Protein AF-A0A2E7V0Q0-F1 (afdb_monomer_lite)

Foldseek 3Di:
DKFWDFDPDPCPVVQVVQVVVVVVLVLPQAFFFKKFKKAFPDDDRTRIDMDTHGNDPCSCVDPSDVVQHDLVNRDPVRSVRIDPIFDFDKDWPPPDPWAAAQKKKKKKFAQDPPWDDDDPQWTKIATDDDPCRTGIITMHIDNHDADDDDDDTDRIDMTMIGTPDGMDGRD

Structure (mmCIF, N/CA/C/O backbone):
data_AF-A0A2E7V0Q0-F1
#
_entry.id   AF-A0A2E7V0Q0-F1
#
loop_
_atom_site.group_PDB
_atom_site.id
_atom_site.type_symbol
_atom_site.label_atom_id
_atom_site.label_alt_id
_atom_site.label_comp_id
_atom_site.label_asym_id
_atom_site.label_entity_id
_atom_site.label_seq_id
_atom_site.pdbx_PDB_ins_code
_atom_site.Cartn_x
_atom_site.Cartn_y
_atom_site.Cartn_z
_atom_site.occupancy
_atom_site.B_iso_or_equiv
_atom_site.auth_seq_id
_atom_site.auth_comp_id
_atom_site.auth_asym_id
_atom_site.auth_atom_id
_atom_site.pdbx_PDB_model_num
ATOM 1 N N . MET A 1 1 ? 3.853 -0.325 2.213 1.00 94.38 1 MET A N 1
ATOM 2 C CA . MET A 1 1 ? 2.603 0.281 1.706 1.00 94.38 1 MET A CA 1
ATOM 3 C C . MET A 1 1 ? 2.896 1.691 1.228 1.00 94.38 1 MET A C 1
ATOM 5 O O . MET A 1 1 ? 3.648 2.392 1.895 1.00 94.38 1 MET A O 1
ATOM 9 N N . VAL A 1 2 ? 2.360 2.081 0.075 1.00 96.06 2 VAL A N 1
ATOM 10 C CA . VAL A 1 2 ? 2.557 3.404 -0.532 1.00 96.06 2 VAL A CA 1
ATOM 11 C C . VAL A 1 2 ? 1.194 4.029 -0.760 1.00 96.06 2 VAL A C 1
ATOM 13 O O . VAL A 1 2 ? 0.369 3.450 -1.455 1.00 96.06 2 VAL A O 1
ATOM 16 N N . GLU A 1 3 ? 0.958 5.192 -0.181 1.00 96.12 3 GLU A N 1
ATOM 17 C CA .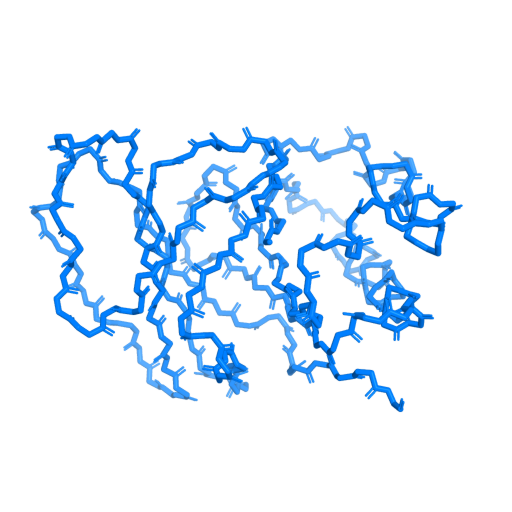 GLU A 1 3 ? -0.309 5.907 -0.263 1.00 96.12 3 GLU A CA 1
ATOM 18 C C . GLU A 1 3 ? -0.092 7.293 -0.851 1.00 96.12 3 GLU A C 1
ATOM 20 O O . GLU A 1 3 ? 0.948 7.908 -0.630 1.00 96.12 3 GLU A O 1
ATOM 25 N N . MET A 1 4 ? -1.045 7.770 -1.645 1.00 96.25 4 MET A N 1
ATOM 26 C CA . MET A 1 4 ? -0.953 9.087 -2.266 1.00 96.25 4 MET A CA 1
ATOM 27 C C . MET A 1 4 ? -2.329 9.645 -2.614 1.00 96.25 4 MET A C 1
ATOM 29 O O . MET A 1 4 ? -3.314 8.917 -2.767 1.00 96.25 4 MET A O 1
ATOM 33 N N . HIS A 1 5 ? -2.363 10.955 -2.795 1.00 96.06 5 HIS A N 1
ATOM 34 C CA . HIS A 1 5 ? -3.380 11.633 -3.568 1.00 96.06 5 HIS A CA 1
ATOM 35 C C . HIS A 1 5 ? -2.865 11.888 -4.977 1.00 96.06 5 HIS A C 1
ATOM 37 O O . HIS A 1 5 ? -1.743 12.352 -5.177 1.00 96.06 5 HIS A O 1
ATOM 43 N N . TYR A 1 6 ? -3.710 11.578 -5.949 1.00 93.06 6 TYR A N 1
ATOM 44 C CA . TYR A 1 6 ? -3.509 11.898 -7.349 1.00 93.06 6 TYR A CA 1
ATOM 45 C C . TYR A 1 6 ? -4.837 12.466 -7.862 1.00 93.06 6 TYR A C 1
ATOM 47 O O . TYR A 1 6 ? -5.875 11.860 -7.588 1.00 93.06 6 TYR A O 1
ATOM 55 N N . PRO A 1 7 ? -4.847 13.638 -8.512 1.00 87.75 7 PRO A N 1
ATOM 56 C CA . PRO A 1 7 ? -6.088 14.264 -8.947 1.00 87.75 7 PRO A CA 1
ATOM 57 C C . PRO A 1 7 ? -6.819 13.377 -9.964 1.00 87.75 7 PRO A C 1
ATOM 59 O O . PRO A 1 7 ? -6.198 12.730 -10.807 1.00 87.75 7 PRO A O 1
ATOM 62 N N . LEU A 1 8 ? -8.147 13.326 -9.863 1.00 70.25 8 LEU A N 1
ATOM 63 C CA . LEU A 1 8 ? -9.021 12.544 -10.744 1.00 70.25 8 LEU A CA 1
ATOM 64 C C . LEU A 1 8 ? -9.305 13.288 -12.062 1.00 70.25 8 LEU A C 1
ATOM 66 O O . LEU A 1 8 ? -10.454 13.376 -12.490 1.00 70.25 8 LEU A O 1
ATOM 70 N N . ASP A 1 9 ? -8.262 13.844 -12.673 1.00 78.00 9 ASP A N 1
ATOM 71 C CA . ASP A 1 9 ? -8.351 14.611 -13.918 1.00 78.00 9 ASP A CA 1
ATOM 72 C C . ASP A 1 9 ? -8.365 13.670 -15.149 1.00 78.00 9 ASP A C 1
ATOM 74 O O . ASP A 1 9 ? -8.302 12.441 -15.021 1.00 78.00 9 ASP A O 1
ATOM 78 N N . ASP A 1 10 ? -8.416 14.244 -16.359 1.00 73.12 10 ASP A N 1
ATOM 79 C CA . ASP A 1 10 ? -8.561 13.534 -17.646 1.00 73.12 10 ASP A CA 1
ATOM 80 C C . ASP A 1 10 ? -7.503 12.440 -17.928 1.00 73.12 10 ASP A C 1
ATOM 82 O O . ASP A 1 10 ? -7.701 11.613 -18.817 1.00 73.12 10 ASP A O 1
ATOM 86 N N . ASP A 1 11 ? -6.380 12.386 -17.200 1.00 90.00 11 ASP A N 1
ATOM 87 C CA . ASP A 1 11 ? -5.307 11.405 -17.414 1.00 90.00 11 ASP A CA 1
ATOM 88 C C . ASP A 1 11 ? -5.325 10.201 -16.457 1.00 90.00 11 ASP A C 1
ATOM 90 O O . ASP A 1 11 ? -4.345 9.453 -16.385 1.00 90.00 11 ASP A O 1
ATOM 94 N N . ARG A 1 12 ? -6.445 9.941 -15.765 1.00 88.75 12 ARG A N 1
ATOM 95 C CA . ARG A 1 12 ? -6.597 8.777 -14.868 1.00 88.75 12 ARG A CA 1
ATOM 96 C C . ARG A 1 12 ? -6.265 7.435 -15.535 1.00 88.75 12 ARG A C 1
ATOM 98 O O . ARG A 1 12 ? -5.630 6.586 -14.905 1.00 88.75 12 ARG A O 1
ATOM 105 N N . GLU A 1 13 ? -6.690 7.226 -16.779 1.00 91.06 13 GLU A N 1
ATOM 106 C CA . GLU A 1 13 ? -6.393 5.998 -17.532 1.00 91.06 13 GLU A CA 1
ATOM 107 C C . GLU A 1 13 ? -4.887 5.863 -17.790 1.00 91.06 13 GLU A C 1
ATOM 109 O O . GLU A 1 13 ? -4.282 4.855 -17.424 1.00 91.06 13 GLU A O 1
ATOM 114 N N . ALA A 1 14 ? -4.252 6.930 -18.287 1.00 93.56 14 ALA A N 1
ATOM 115 C CA . ALA A 1 14 ? -2.810 6.971 -18.514 1.00 93.56 14 ALA A CA 1
ATOM 116 C C . ALA A 1 14 ? -2.012 6.745 -17.217 1.00 93.56 14 ALA A C 1
ATOM 118 O O . ALA A 1 14 ? -0.998 6.042 -17.218 1.00 93.56 14 ALA A O 1
ATOM 119 N N . PHE A 1 15 ? -2.488 7.289 -16.093 1.00 93.31 15 PHE A N 1
ATOM 120 C CA . PHE A 1 15 ? -1.893 7.057 -14.784 1.00 93.31 15 PHE A CA 1
ATOM 121 C C . PHE A 1 15 ? -1.996 5.588 -14.355 1.00 93.31 15 PHE A C 1
ATOM 123 O O . PHE A 1 15 ? -1.020 5.008 -13.868 1.00 93.31 15 PHE A O 1
ATOM 130 N N . ASN A 1 16 ? -3.161 4.963 -14.549 1.00 93.19 16 ASN A N 1
ATOM 131 C CA . ASN A 1 16 ? -3.354 3.548 -14.248 1.00 93.19 16 ASN A CA 1
ATOM 132 C C . ASN A 1 16 ? -2.452 2.652 -15.107 1.00 93.19 16 ASN A C 1
ATOM 134 O O . ASN A 1 16 ? -1.826 1.743 -14.557 1.00 93.19 16 ASN A O 1
ATOM 138 N N . ASP A 1 17 ? -2.318 2.947 -16.399 1.00 94.69 17 ASP A N 1
ATOM 139 C CA . ASP A 1 17 ? -1.438 2.227 -17.324 1.00 94.69 17 ASP A CA 1
ATOM 140 C C . ASP A 1 17 ? 0.036 2.350 -16.949 1.00 94.69 17 ASP A C 1
ATOM 142 O O . ASP A 1 17 ? 0.782 1.363 -16.946 1.00 94.69 17 ASP A O 1
ATOM 146 N N . PHE A 1 18 ? 0.474 3.562 -16.604 1.00 94.81 18 PHE A N 1
ATOM 147 C CA . PHE A 1 18 ? 1.813 3.782 -16.079 1.00 94.81 18 PHE A CA 1
ATOM 148 C C . PHE A 1 18 ? 2.046 2.946 -14.824 1.00 94.81 18 PHE A C 1
ATOM 150 O O . PHE A 1 18 ? 3.027 2.206 -14.752 1.00 94.81 18 PHE A O 1
ATOM 157 N N . TYR A 1 19 ? 1.136 3.015 -13.851 1.00 95.19 19 TYR A N 1
ATOM 158 C CA . TYR A 1 19 ? 1.309 2.304 -12.589 1.00 95.19 19 TYR A CA 1
ATOM 159 C C . TYR A 1 19 ? 1.275 0.784 -12.793 1.00 95.19 19 TYR A C 1
ATOM 161 O O . TYR A 1 19 ? 2.010 0.053 -12.131 1.00 95.19 19 TYR A O 1
ATOM 169 N N . HIS A 1 20 ? 0.477 0.292 -13.744 1.00 95.56 20 HIS A N 1
ATOM 170 C CA . HIS A 1 20 ? 0.482 -1.113 -14.132 1.00 95.56 20 HIS A CA 1
ATOM 171 C C . HIS A 1 20 ? 1.873 -1.545 -14.620 1.00 95.56 20 HIS A C 1
ATOM 173 O O . HIS A 1 20 ? 2.416 -2.535 -14.122 1.00 95.56 20 HIS A O 1
ATOM 179 N N . LYS A 1 21 ? 2.490 -0.785 -15.535 1.00 95.88 21 LYS A N 1
ATOM 180 C CA . LYS A 1 21 ? 3.867 -1.035 -16.007 1.00 95.88 21 LYS A CA 1
ATOM 181 C C . LYS A 1 21 ? 4.887 -0.899 -14.874 1.00 95.88 21 LYS A C 1
ATOM 183 O O . LYS A 1 21 ? 5.823 -1.692 -14.791 1.00 95.88 21 LYS A O 1
ATOM 188 N N . HIS A 1 22 ? 4.679 0.061 -13.978 1.00 95.62 22 HIS A N 1
ATOM 189 C CA . HIS A 1 22 ? 5.536 0.291 -12.823 1.00 95.62 22 HIS A CA 1
ATOM 190 C C . HIS A 1 22 ? 5.553 -0.916 -11.877 1.00 9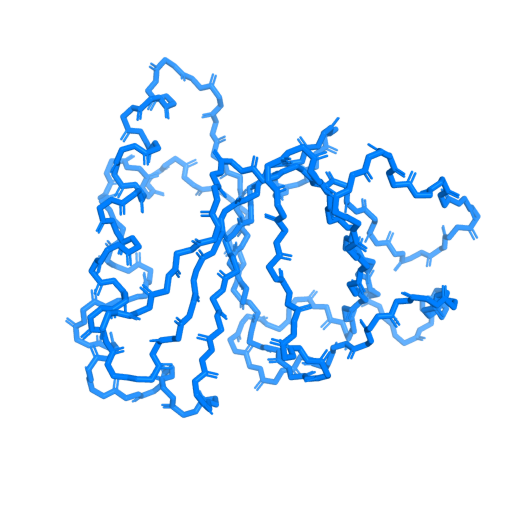5.62 22 HIS A C 1
ATOM 192 O O . HIS A 1 22 ? 6.623 -1.400 -11.519 1.00 95.62 22 HIS A O 1
ATOM 198 N N . ILE A 1 23 ? 4.382 -1.470 -11.550 1.00 96.00 23 ILE A N 1
ATOM 199 C CA . ILE A 1 23 ? 4.272 -2.700 -10.760 1.00 96.00 23 ILE A CA 1
ATOM 200 C C . ILE A 1 23 ? 4.948 -3.874 -11.471 1.00 96.00 23 ILE A C 1
ATOM 202 O O . ILE A 1 23 ? 5.652 -4.634 -10.812 1.00 96.00 23 ILE A O 1
ATOM 206 N N . SER A 1 24 ? 4.791 -4.012 -12.797 1.00 95.94 24 SER A N 1
ATOM 207 C CA . SER A 1 24 ? 5.497 -5.060 -13.553 1.00 95.94 24 SER A CA 1
ATOM 208 C C . SER A 1 24 ? 7.004 -4.977 -13.335 1.00 95.94 24 SER A C 1
ATOM 210 O O . SER A 1 24 ? 7.630 -5.994 -13.072 1.00 95.94 24 SER A O 1
ATOM 212 N N . MET A 1 25 ? 7.575 -3.770 -13.406 1.00 95.75 25 MET A N 1
ATOM 213 C CA . MET A 1 25 ? 8.997 -3.541 -13.151 1.00 95.75 25 MET A CA 1
ATOM 214 C C . MET A 1 25 ? 9.368 -3.880 -11.704 1.00 95.75 25 MET A C 1
ATOM 216 O O . MET A 1 25 ? 10.337 -4.608 -11.494 1.00 95.75 25 MET A O 1
ATOM 220 N N . LEU A 1 26 ? 8.593 -3.417 -10.717 1.00 96.44 26 LEU A N 1
ATOM 221 C CA . LEU A 1 26 ? 8.874 -3.677 -9.302 1.00 96.44 26 LEU A CA 1
ATOM 222 C C . LEU A 1 26 ? 8.877 -5.175 -8.977 1.00 96.44 26 LEU A C 1
ATOM 224 O O . LEU A 1 26 ? 9.751 -5.633 -8.253 1.00 96.44 26 LEU A O 1
ATOM 228 N N . LEU A 1 27 ? 7.963 -5.950 -9.564 1.00 96.81 27 LEU A N 1
ATOM 229 C CA . LEU A 1 27 ? 7.912 -7.406 -9.396 1.00 96.81 27 LEU A CA 1
ATOM 230 C C . LEU A 1 27 ? 9.101 -8.147 -10.043 1.00 96.81 27 LEU A C 1
ATOM 232 O O . LEU A 1 27 ? 9.266 -9.336 -9.800 1.00 96.81 27 LEU A O 1
ATOM 236 N N . THR A 1 28 ? 9.953 -7.466 -10.823 1.00 96.12 28 THR A N 1
ATOM 237 C CA . THR A 1 28 ? 11.258 -8.000 -11.273 1.00 96.12 28 THR A CA 1
ATOM 238 C C . THR A 1 28 ? 12.405 -7.713 -10.295 1.00 96.12 28 THR A C 1
ATOM 240 O O . THR A 1 28 ? 13.559 -8.046 -10.573 1.00 96.12 28 THR A O 1
ATOM 243 N N . ILE A 1 29 ? 12.153 -7.002 -9.192 1.00 96.00 29 ILE A N 1
ATOM 244 C CA . ILE A 1 29 ? 13.139 -6.778 -8.131 1.00 96.00 29 ILE A CA 1
ATOM 245 C C . ILE A 1 29 ? 13.118 -7.978 -7.198 1.00 96.00 29 ILE A C 1
ATOM 247 O O . ILE A 1 29 ? 12.066 -8.336 -6.672 1.00 96.00 29 ILE A O 1
ATOM 251 N N . ASP A 1 30 ? 14.291 -8.571 -6.974 1.00 96.00 30 ASP A N 1
ATOM 252 C CA . ASP A 1 30 ? 14.425 -9.679 -6.036 1.00 96.00 30 ASP A CA 1
ATOM 253 C C . ASP A 1 30 ? 13.896 -9.282 -4.650 1.00 96.00 30 ASP A C 1
ATOM 255 O O . ASP A 1 30 ? 14.176 -8.200 -4.127 1.00 96.00 30 ASP A O 1
ATOM 259 N N . GLY A 1 31 ? 13.066 -10.155 -4.090 1.00 95.88 31 GLY A N 1
ATOM 260 C CA . GLY A 1 31 ? 12.354 -9.918 -2.844 1.00 95.88 31 GLY A CA 1
ATOM 261 C C . GLY A 1 31 ? 11.022 -9.169 -2.950 1.00 95.88 31 GLY A C 1
ATOM 262 O O . GLY A 1 31 ? 10.352 -9.068 -1.927 1.00 95.88 31 GLY A O 1
ATOM 263 N N . PHE A 1 32 ? 10.571 -8.703 -4.121 1.00 96.44 32 PHE A N 1
ATOM 264 C CA . PHE A 1 32 ? 9.159 -8.336 -4.318 1.00 96.44 32 PHE A CA 1
ATOM 265 C C . PHE A 1 32 ? 8.328 -9.592 -4.622 1.00 96.44 32 PHE A C 1
ATOM 267 O O . PHE A 1 32 ? 8.602 -10.318 -5.574 1.00 96.44 32 PHE A O 1
ATOM 274 N N . ILE A 1 33 ? 7.305 -9.855 -3.806 1.00 95.62 33 ILE A N 1
ATOM 275 C CA . ILE A 1 33 ? 6.499 -11.087 -3.875 1.00 95.62 33 ILE A CA 1
ATOM 276 C C . ILE A 1 33 ? 5.147 -10.837 -4.545 1.00 95.62 33 ILE A C 1
ATOM 278 O O . ILE A 1 33 ? 4.732 -11.582 -5.427 1.00 95.62 33 ILE A O 1
ATOM 282 N N . CYS A 1 34 ? 4.433 -9.805 -4.101 1.00 95.38 34 CYS A N 1
ATOM 283 C CA . CYS A 1 34 ? 3.102 -9.475 -4.602 1.00 95.38 34 CYS A CA 1
ATOM 284 C C . CYS A 1 34 ? 2.882 -7.961 -4.567 1.00 95.38 34 CYS A C 1
ATOM 286 O O . CYS A 1 34 ? 3.481 -7.257 -3.747 1.00 95.38 34 CYS A O 1
ATOM 288 N N . ALA A 1 35 ? 2.019 -7.469 -5.450 1.00 96.44 35 ALA A N 1
ATOM 289 C CA . ALA A 1 35 ? 1.563 -6.096 -5.494 1.00 96.44 35 ALA A CA 1
ATOM 290 C C . ALA A 1 35 ? 0.064 -6.008 -5.811 1.00 96.44 35 ALA A C 1
ATOM 292 O O . ALA A 1 35 ? -0.431 -6.656 -6.737 1.00 96.44 35 ALA A O 1
ATOM 293 N N . GLN A 1 36 ? -0.642 -5.121 -5.111 1.00 97.06 36 GLN A N 1
ATOM 294 C CA . GLN A 1 36 ? -2.031 -4.787 -5.418 1.00 97.06 36 GLN A CA 1
ATOM 295 C C . GLN A 1 36 ? -2.316 -3.307 -5.161 1.00 97.06 36 GLN A C 1
ATOM 297 O O . GLN A 1 36 ? -1.778 -2.708 -4.226 1.00 97.06 36 GLN A O 1
ATOM 302 N N . ARG A 1 37 ? -3.154 -2.709 -6.015 1.00 97.31 37 ARG A N 1
ATOM 303 C CA . ARG A 1 37 ? -3.612 -1.324 -5.876 1.00 97.31 37 ARG A CA 1
ATOM 304 C C . ARG A 1 37 ? -5.058 -1.259 -5.435 1.00 97.31 37 ARG A C 1
ATOM 306 O O . ARG A 1 37 ? -5.874 -2.095 -5.809 1.00 97.31 37 ARG A O 1
ATOM 313 N N . TYR A 1 38 ? -5.346 -0.185 -4.726 1.00 97.31 38 TYR A N 1
ATOM 314 C CA . TYR A 1 38 ? -6.602 0.079 -4.065 1.00 97.31 38 TYR A CA 1
ATOM 315 C C . TYR A 1 38 ? -6.980 1.553 -4.210 1.00 97.31 38 TYR A C 1
ATOM 317 O O . TYR A 1 38 ? -6.108 2.427 -4.286 1.00 97.31 38 TYR A O 1
ATOM 325 N N . GLU A 1 39 ? -8.279 1.816 -4.211 1.00 96.19 39 GLU A N 1
ATOM 326 C CA . GLU A 1 39 ? -8.862 3.155 -4.215 1.00 96.19 39 GLU A CA 1
ATOM 327 C C . GLU A 1 39 ? -9.908 3.268 -3.108 1.00 96.19 39 GLU 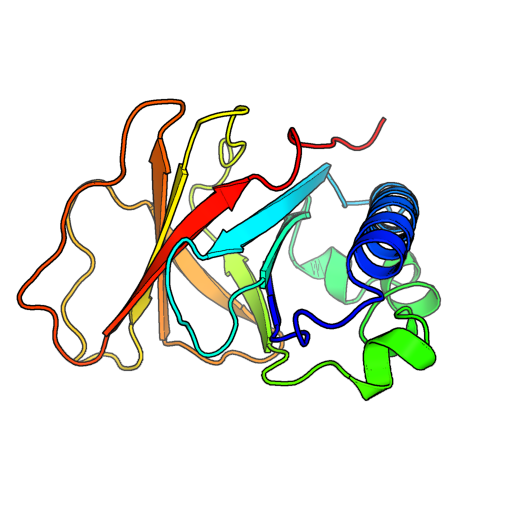A C 1
ATOM 329 O O . GLU A 1 39 ? -10.699 2.345 -2.896 1.00 96.19 39 GLU A O 1
ATOM 334 N N . CYS A 1 40 ? -9.883 4.381 -2.377 1.00 96.69 40 CYS A N 1
ATOM 335 C CA . CYS A 1 40 ? -10.854 4.658 -1.333 1.00 96.69 40 CYS A CA 1
ATOM 336 C C . CYS A 1 40 ? -12.266 4.764 -1.915 1.00 96.69 40 CYS A C 1
ATOM 338 O O . CYS A 1 40 ? -12.484 5.393 -2.946 1.00 96.69 40 CYS A O 1
ATOM 340 N N . THR A 1 41 ? -13.252 4.251 -1.187 1.00 95.50 41 THR A N 1
ATOM 341 C CA . THR A 1 41 ? -14.674 4.367 -1.552 1.00 95.50 41 THR A CA 1
ATOM 342 C C . THR A 1 41 ? -15.326 5.650 -1.024 1.00 95.50 41 THR A C 1
ATOM 344 O O . THR A 1 41 ? -16.548 5.787 -1.049 1.00 95.50 41 THR A O 1
ATOM 347 N N . HIS A 1 42 ? -14.530 6.556 -0.458 1.00 94.62 42 HIS A N 1
ATOM 348 C CA . HIS A 1 42 ? -14.940 7.836 0.111 1.00 94.62 42 HIS A CA 1
ATOM 349 C C . HIS A 1 42 ? -13.781 8.836 0.033 1.00 94.62 42 HIS A C 1
ATOM 351 O O . HIS A 1 42 ? -12.630 8.450 -0.185 1.00 94.62 42 HIS A O 1
ATOM 357 N N . GLU A 1 43 ? -14.068 10.121 0.247 1.00 93.88 43 GLU A N 1
ATOM 358 C CA . GLU A 1 43 ? -13.025 11.145 0.320 1.00 93.88 43 GLU A CA 1
ATOM 359 C C . GLU A 1 43 ? -12.014 10.823 1.432 1.00 93.88 43 GLU A C 1
ATOM 361 O O . GLU A 1 43 ? -12.376 10.440 2.549 1.00 93.88 43 GLU A O 1
ATOM 366 N N . ALA A 1 44 ? -10.728 10.958 1.112 1.00 95.06 44 ALA A N 1
ATOM 367 C CA . ALA A 1 44 ? -9.619 10.707 2.022 1.00 95.06 44 ALA A CA 1
ATOM 368 C C . ALA A 1 44 ? -8.402 11.546 1.613 1.00 95.06 44 ALA A C 1
ATOM 370 O O . ALA A 1 44 ? -8.239 11.881 0.442 1.00 95.06 44 ALA A O 1
ATOM 371 N N . ARG A 1 45 ? -7.501 11.833 2.566 1.00 94.38 45 ARG A N 1
ATOM 372 C CA . ARG A 1 45 ? -6.252 12.577 2.308 1.00 94.38 45 ARG A CA 1
ATOM 373 C C . ARG A 1 45 ? -5.380 11.909 1.237 1.00 94.38 45 ARG A C 1
ATOM 375 O O . ARG A 1 45 ? -4.801 12.610 0.416 1.00 94.38 45 ARG A O 1
ATOM 382 N N . SER A 1 46 ? -5.294 10.581 1.269 1.00 95.81 46 SER A N 1
ATOM 383 C CA . SER A 1 46 ? -4.542 9.752 0.320 1.00 95.81 46 SER A CA 1
ATOM 384 C C . SER A 1 46 ? -5.453 8.609 -0.146 1.00 95.81 46 SER A C 1
ATOM 386 O O . SER A 1 46 ? -5.454 7.548 0.487 1.00 95.81 46 SER A O 1
ATOM 388 N N . PRO A 1 47 ? -6.305 8.842 -1.168 1.00 95.94 47 PRO A N 1
ATOM 389 C CA . PRO A 1 47 ? -7.317 7.887 -1.612 1.00 95.94 47 PRO A CA 1
ATOM 390 C C . PRO A 1 47 ? -6.742 6.700 -2.387 1.00 95.94 47 PRO A C 1
ATOM 392 O O . PRO A 1 47 ? -7.423 5.692 -2.525 1.00 95.94 47 PRO A O 1
ATOM 395 N N . PHE A 1 48 ? -5.503 6.776 -2.878 1.00 96.75 48 PHE A N 1
ATOM 396 C CA . PHE A 1 48 ? -4.858 5.652 -3.551 1.00 96.75 48 PHE A CA 1
ATOM 397 C C . PHE A 1 48 ? -3.861 4.964 -2.642 1.00 96.75 48 PHE A C 1
ATOM 399 O O . PHE A 1 48 ? -3.037 5.617 -2.000 1.00 96.75 48 PHE A O 1
ATOM 406 N N . LEU A 1 49 ? -3.885 3.636 -2.669 1.00 97.56 49 LEU A N 1
ATOM 407 C CA . LEU A 1 49 ? -2.975 2.781 -1.926 1.00 97.56 49 LEU A CA 1
ATOM 408 C C . LEU A 1 49 ? -2.397 1.714 -2.858 1.00 97.56 49 LEU A C 1
ATOM 410 O O . LEU A 1 49 ? -3.116 1.057 -3.604 1.00 97.56 49 LEU A O 1
ATOM 414 N N . ALA A 1 50 ? -1.086 1.520 -2.797 1.00 96.88 50 ALA A N 1
ATOM 415 C CA . ALA A 1 50 ? -0.392 0.372 -3.353 1.00 96.88 50 ALA A CA 1
ATOM 416 C C . ALA A 1 50 ? 0.237 -0.431 -2.210 1.00 96.88 50 ALA A C 1
ATOM 418 O O . ALA A 1 50 ? 1.021 0.080 -1.399 1.00 96.88 50 ALA A O 1
ATOM 419 N N . VAL A 1 51 ? -0.114 -1.708 -2.142 1.00 96.69 51 VAL A N 1
ATOM 420 C CA . VAL A 1 51 ? 0.437 -2.663 -1.185 1.00 96.69 51 VAL A CA 1
ATOM 421 C C . VAL A 1 51 ? 1.435 -3.534 -1.925 1.00 96.69 51 VAL A C 1
ATOM 423 O O . VAL A 1 51 ? 1.124 -4.067 -2.984 1.00 96.69 51 VAL A O 1
ATOM 426 N N . TYR A 1 52 ? 2.633 -3.653 -1.360 1.00 95.81 52 TYR A N 1
ATOM 427 C CA . TYR A 1 52 ? 3.695 -4.520 -1.851 1.00 95.81 52 TYR A CA 1
ATOM 428 C C . TYR A 1 52 ? 4.082 -5.457 -0.718 1.00 95.81 52 TYR A C 1
ATOM 430 O O . TYR A 1 52 ? 4.398 -4.979 0.377 1.00 95.81 52 TYR A O 1
ATOM 438 N N . ARG A 1 53 ? 4.067 -6.763 -0.980 1.00 95.44 53 ARG A N 1
ATOM 439 C CA . ARG A 1 53 ? 4.609 -7.765 -0.065 1.00 95.44 53 ARG A CA 1
ATOM 440 C C . ARG A 1 53 ? 6.056 -8.033 -0.444 1.00 95.44 53 ARG A C 1
ATOM 442 O O . ARG A 1 53 ? 6.351 -8.315 -1.605 1.00 95.44 53 ARG A O 1
ATOM 449 N N . LEU A 1 54 ? 6.937 -7.916 0.540 1.00 95.25 54 LEU A N 1
ATOM 450 C CA . LEU A 1 54 ? 8.373 -8.118 0.385 1.00 95.25 54 LEU A CA 1
ATOM 451 C C . LEU A 1 54 ? 8.792 -9.394 1.113 1.00 95.25 54 LEU A C 1
ATOM 453 O O . LEU A 1 54 ? 8.169 -9.762 2.107 1.00 95.25 54 LEU A O 1
ATOM 457 N N . SER A 1 55 ? 9.862 -10.040 0.657 1.00 94.62 55 SER A N 1
ATOM 458 C CA . SER A 1 55 ? 10.437 -11.205 1.338 1.00 94.62 55 SER A CA 1
ATOM 459 C C . SER A 1 55 ? 11.029 -10.848 2.697 1.00 94.62 55 SER A C 1
ATOM 461 O O . SER A 1 55 ? 11.007 -11.662 3.613 1.00 94.62 55 SER A O 1
ATOM 463 N N . ASN A 1 56 ? 11.556 -9.630 2.837 1.00 94.19 56 ASN A N 1
ATOM 464 C CA . ASN A 1 56 ? 12.039 -9.075 4.095 1.00 94.19 56 ASN A CA 1
ATOM 465 C C . ASN A 1 56 ? 12.189 -7.539 3.998 1.00 94.19 56 ASN A C 1
ATOM 467 O O . ASN A 1 56 ? 12.262 -6.995 2.892 1.00 94.19 56 ASN A O 1
ATOM 471 N N . PRO A 1 57 ? 12.294 -6.822 5.134 1.00 94.25 57 PRO A N 1
ATOM 472 C CA . PRO A 1 57 ? 12.481 -5.367 5.153 1.00 94.25 57 PRO A CA 1
ATOM 473 C C . PRO A 1 57 ? 13.734 -4.859 4.415 1.00 94.25 57 PRO A C 1
ATOM 475 O O . PRO A 1 57 ? 13.716 -3.756 3.866 1.00 94.25 57 PRO A O 1
ATOM 478 N N . GLY A 1 58 ? 14.808 -5.656 4.368 1.00 95.25 58 GLY A N 1
ATOM 479 C CA . GLY A 1 58 ? 16.094 -5.295 3.759 1.00 95.25 58 GLY A CA 1
ATOM 480 C C . GLY A 1 58 ? 16.046 -5.104 2.240 1.00 95.25 58 GLY A C 1
ATOM 481 O O . GLY A 1 58 ? 16.940 -4.484 1.668 1.00 95.25 58 GLY A O 1
ATOM 482 N N . VAL A 1 59 ? 14.974 -5.543 1.573 1.00 96.00 59 VAL A N 1
ATOM 483 C CA . VAL A 1 59 ? 14.752 -5.273 0.142 1.00 96.00 59 VAL A CA 1
ATOM 484 C C . VAL A 1 59 ? 14.756 -3.767 -0.144 1.00 96.00 59 VAL A C 1
ATOM 486 O O . VAL A 1 59 ? 15.310 -3.341 -1.157 1.00 96.00 59 VAL A O 1
ATOM 489 N N . MET A 1 60 ? 14.229 -2.945 0.774 1.00 95.19 60 MET A N 1
ATOM 490 C CA . MET A 1 60 ? 14.107 -1.488 0.596 1.00 95.19 60 MET A CA 1
ATOM 491 C C . MET A 1 60 ? 15.447 -0.738 0.612 1.00 95.19 60 MET A C 1
ATOM 493 O O . MET A 1 60 ? 15.491 0.436 0.246 1.00 95.19 60 MET A O 1
ATOM 497 N N . THR A 1 61 ? 16.532 -1.395 1.020 1.00 94.44 61 THR A N 1
ATOM 498 C CA . THR A 1 61 ? 17.899 -0.851 1.003 1.00 94.44 61 THR A CA 1
ATOM 499 C C . THR A 1 61 ? 18.818 -1.601 0.040 1.00 94.44 61 THR A C 1
ATOM 501 O O . THR A 1 61 ? 19.985 -1.242 -0.092 1.00 94.44 61 THR A O 1
ATOM 504 N N . SER A 1 62 ? 18.308 -2.623 -0.654 1.00 95.44 62 SER A N 1
ATOM 505 C CA . SER A 1 62 ? 19.074 -3.386 -1.637 1.00 95.44 62 SER A CA 1
ATOM 506 C C . SER A 1 62 ? 19.459 -2.538 -2.855 1.00 95.44 62 SER A C 1
ATOM 508 O O . SER A 1 62 ? 18.745 -1.611 -3.252 1.00 95.44 62 SER A O 1
ATOM 510 N N . GLU A 1 63 ? 20.568 -2.888 -3.506 1.00 94.38 63 GLU A N 1
ATOM 511 C CA . GLU A 1 63 ? 20.983 -2.259 -4.766 1.00 94.38 63 GLU A CA 1
ATOM 512 C C . GLU A 1 63 ? 19.930 -2.460 -5.869 1.00 94.38 63 GLU A C 1
ATOM 514 O O . GLU A 1 63 ? 19.594 -1.526 -6.599 1.00 94.38 63 GLU A O 1
ATOM 519 N N . GLY A 1 64 ? 19.336 -3.657 -5.946 1.00 92.38 64 GLY A N 1
ATOM 520 C CA . GLY A 1 64 ? 18.314 -3.990 -6.941 1.00 92.38 64 GLY A CA 1
ATOM 521 C C . GLY A 1 64 ? 17.056 -3.118 -6.856 1.00 92.38 64 GLY A C 1
ATOM 522 O O . GLY A 1 64 ? 16.430 -2.854 -7.887 1.00 92.38 64 GLY A O 1
ATOM 523 N N . TYR A 1 65 ? 16.706 -2.653 -5.650 1.00 94.31 65 TYR A N 1
ATOM 524 C CA . TYR A 1 65 ? 15.643 -1.674 -5.426 1.00 94.31 65 TYR A CA 1
ATOM 525 C C . TYR A 1 65 ? 16.139 -0.240 -5.638 1.00 94.31 65 TYR A C 1
ATOM 527 O O . TYR A 1 65 ? 15.568 0.495 -6.441 1.00 94.31 65 TYR A O 1
ATOM 535 N N . THR A 1 66 ? 17.207 0.173 -4.954 1.00 94.19 66 THR A N 1
ATOM 536 C CA . THR A 1 66 ? 17.641 1.584 -4.923 1.00 94.19 66 THR A CA 1
ATOM 537 C C . THR A 1 66 ? 18.128 2.116 -6.275 1.00 94.19 66 THR A C 1
ATOM 539 O O . THR A 1 66 ? 18.034 3.316 -6.515 1.00 94.19 66 THR A O 1
ATOM 542 N N . SER A 1 67 ? 18.575 1.247 -7.187 1.00 92.56 67 SER A N 1
ATOM 543 C CA . SER A 1 67 ? 18.970 1.628 -8.553 1.00 92.56 67 SER A CA 1
ATOM 544 C C . SER A 1 67 ? 17.802 1.808 -9.536 1.00 92.56 67 SER A C 1
ATOM 546 O O . SER A 1 67 ? 18.000 2.378 -10.608 1.00 92.56 67 SER A O 1
ATOM 548 N N . ARG A 1 68 ? 16.594 1.317 -9.213 1.00 89.44 68 ARG A N 1
ATOM 549 C CA . ARG A 1 68 ? 15.461 1.234 -10.165 1.00 89.44 68 ARG A CA 1
ATOM 550 C C . ARG A 1 68 ? 14.140 1.794 -9.655 1.00 89.44 68 ARG A C 1
ATOM 552 O O . ARG A 1 68 ? 13.267 2.112 -10.459 1.00 89.44 68 ARG A O 1
ATOM 559 N N . ALA A 1 69 ? 13.965 1.847 -8.342 1.00 90.19 69 ALA A N 1
ATOM 560 C CA . ALA A 1 69 ? 12.694 2.101 -7.681 1.00 90.19 69 ALA A CA 1
ATOM 561 C C . ALA A 1 69 ? 12.779 3.306 -6.727 1.00 90.19 69 ALA A C 1
ATOM 563 O O . ALA A 1 69 ? 13.768 4.034 -6.674 1.00 90.19 69 ALA A O 1
ATOM 564 N N . GLY A 1 70 ? 11.716 3.533 -5.956 1.00 87.38 70 GLY A N 1
ATOM 565 C CA . GLY A 1 70 ? 11.617 4.648 -5.020 1.00 87.38 70 GLY A CA 1
ATOM 566 C C . GLY A 1 70 ? 10.838 5.828 -5.593 1.00 87.38 70 GLY A C 1
ATOM 567 O O . GLY A 1 70 ? 9.987 5.676 -6.463 1.00 87.38 70 GLY A O 1
ATOM 568 N N . ARG A 1 71 ? 11.063 7.033 -5.058 1.00 86.69 71 ARG A N 1
ATOM 569 C CA . ARG A 1 71 ? 10.287 8.208 -5.494 1.00 86.69 71 ARG A CA 1
ATOM 570 C C . ARG A 1 71 ? 10.701 8.708 -6.880 1.00 86.69 71 ARG A C 1
ATOM 572 O O . ARG A 1 71 ? 9.931 9.411 -7.528 1.00 86.69 71 ARG A O 1
ATOM 579 N N . ASP A 1 72 ? 11.904 8.376 -7.331 1.00 88.31 72 ASP A N 1
ATOM 580 C CA . ASP A 1 72 ? 12.451 8.849 -8.609 1.00 88.31 72 ASP A CA 1
ATOM 581 C C . ASP A 1 72 ? 12.156 7.906 -9.775 1.00 88.31 72 ASP A C 1
ATOM 583 O O . ASP A 1 72 ? 12.325 8.281 -10.928 1.00 88.31 72 ASP A O 1
ATOM 587 N N . SER A 1 73 ? 11.619 6.720 -9.490 1.00 88.75 73 SER A N 1
ATOM 588 C CA . SER A 1 73 ? 11.152 5.781 -10.509 1.00 88.75 73 SER A CA 1
ATOM 589 C C . SER A 1 73 ? 9.742 6.081 -11.028 1.00 88.75 73 SE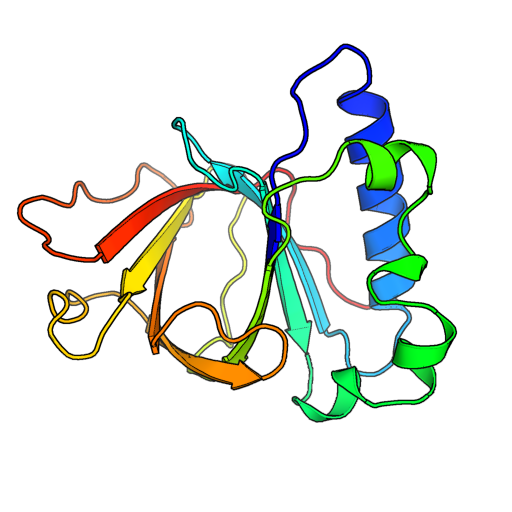R A C 1
ATOM 591 O O . SER A 1 73 ? 9.227 5.347 -11.871 1.00 88.75 73 SER A O 1
ATOM 593 N N . VAL A 1 74 ? 9.085 7.110 -10.484 1.00 91.94 74 VAL A N 1
ATOM 594 C CA . VAL A 1 74 ? 7.775 7.574 -10.949 1.00 91.94 74 VAL A CA 1
ATOM 595 C C . VAL A 1 74 ? 7.973 8.551 -12.100 1.00 91.94 74 VAL A C 1
ATOM 597 O O . VAL A 1 74 ? 8.797 9.458 -11.981 1.00 91.94 74 VAL A O 1
ATOM 600 N N . ASP A 1 75 ? 7.207 8.389 -13.184 1.00 92.69 75 ASP A N 1
ATOM 601 C CA . ASP A 1 75 ? 7.248 9.314 -14.320 1.00 92.69 75 ASP A CA 1
ATOM 602 C C . ASP A 1 75 ? 7.072 10.767 -13.830 1.00 92.69 75 ASP A C 1
ATOM 604 O O . ASP A 1 75 ? 6.123 11.037 -13.079 1.00 92.69 75 ASP A O 1
ATOM 608 N N . PRO A 1 76 ? 7.956 11.707 -14.218 1.00 93.75 76 PRO A N 1
ATOM 609 C CA . PRO A 1 76 ? 7.900 13.090 -13.758 1.00 93.75 76 PRO A CA 1
ATOM 610 C C . PRO A 1 76 ? 6.545 13.776 -13.968 1.00 93.75 76 PRO A C 1
ATOM 612 O O . PRO A 1 76 ? 6.143 14.574 -13.120 1.00 93.75 76 PRO A O 1
ATOM 615 N N . VAL A 1 77 ? 5.826 13.450 -15.050 1.00 93.25 77 VAL A N 1
ATOM 616 C CA . VAL A 1 77 ? 4.506 14.026 -15.353 1.00 93.25 77 VAL A CA 1
ATOM 617 C C . VAL A 1 77 ? 3.491 13.632 -14.284 1.00 93.25 77 VAL A C 1
ATOM 619 O O . VAL A 1 77 ? 2.754 14.481 -13.782 1.00 93.25 77 VAL A O 1
ATOM 622 N N . PHE A 1 78 ? 3.484 12.360 -13.882 1.00 93.94 78 PHE A N 1
ATOM 623 C CA . PHE A 1 78 ? 2.596 11.884 -12.823 1.00 93.94 78 PHE A CA 1
ATOM 624 C C . PHE A 1 78 ? 3.076 12.329 -11.444 1.00 93.94 78 PHE A C 1
ATOM 626 O O . PHE A 1 78 ? 2.270 12.779 -10.631 1.00 93.94 78 PHE A O 1
ATOM 633 N N . LYS A 1 79 ? 4.388 12.270 -11.190 1.00 93.44 79 LYS A N 1
ATOM 634 C CA . LYS A 1 79 ? 4.999 12.679 -9.920 1.00 93.44 79 LYS A CA 1
ATOM 635 C C . LYS A 1 79 ? 4.674 14.128 -9.561 1.00 93.44 79 LYS A C 1
ATOM 637 O O . LYS A 1 79 ? 4.389 14.402 -8.401 1.00 93.44 79 LYS A O 1
ATOM 642 N N . ALA A 1 80 ? 4.669 15.038 -10.538 1.00 93.06 80 ALA A N 1
ATOM 643 C CA . ALA A 1 80 ? 4.356 16.452 -10.323 1.00 93.06 80 ALA A CA 1
ATOM 644 C C . ALA A 1 80 ? 2.928 16.703 -9.799 1.00 93.06 80 ALA A 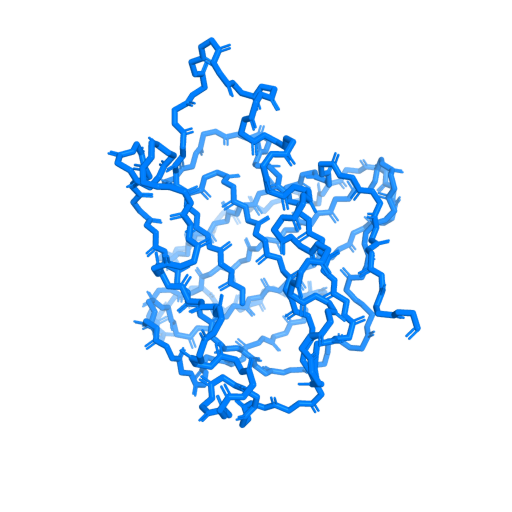C 1
ATOM 646 O O . ALA A 1 80 ? 2.676 17.741 -9.192 1.00 93.06 80 ALA A O 1
ATOM 647 N N . LYS A 1 81 ? 2.006 15.758 -10.016 1.00 93.69 81 LYS A N 1
ATOM 648 C CA . LYS A 1 81 ? 0.607 15.834 -9.572 1.00 93.69 81 LYS A CA 1
ATOM 649 C C . LYS A 1 81 ? 0.347 15.097 -8.255 1.00 93.69 81 LYS A C 1
ATOM 651 O O . LYS A 1 81 ? -0.724 15.247 -7.672 1.00 93.69 81 LYS A O 1
ATOM 656 N N . MET A 1 82 ? 1.294 14.278 -7.791 1.00 93.75 82 MET A N 1
ATOM 657 C CA . MET A 1 82 ? 1.133 13.494 -6.568 1.00 93.75 82 MET A CA 1
ATOM 658 C C . MET A 1 82 ? 1.313 14.361 -5.324 1.00 93.75 82 MET A C 1
ATOM 660 O O . MET A 1 82 ? 2.332 15.028 -5.152 1.00 93.75 82 MET A O 1
ATOM 664 N N . THR A 1 83 ? 0.356 14.279 -4.406 1.00 94.94 83 THR A N 1
ATOM 665 C CA . THR A 1 83 ? 0.425 14.903 -3.078 1.00 94.94 83 THR A CA 1
ATOM 666 C C . THR A 1 83 ? 0.137 13.867 -1.994 1.00 94.94 83 THR A C 1
ATOM 668 O O . THR A 1 83 ? -0.249 12.737 -2.293 1.00 94.94 83 THR A O 1
ATOM 671 N N . ASN A 1 84 ? 0.371 14.215 -0.722 1.00 95.12 84 ASN A N 1
ATOM 672 C CA . ASN A 1 84 ? 0.125 13.325 0.425 1.00 95.12 84 ASN A CA 1
ATOM 673 C C . ASN A 1 84 ? 0.754 11.930 0.259 1.00 95.12 84 ASN A C 1
ATOM 675 O O . ASN A 1 84 ? 0.127 10.903 0.529 1.00 95.12 84 ASN A O 1
ATOM 679 N N . TRP A 1 85 ? 1.973 11.924 -0.282 1.00 94.25 85 TRP A N 1
ATOM 680 C CA . TRP A 1 85 ? 2.649 10.717 -0.717 1.00 94.25 85 TRP A CA 1
ATOM 681 C C . TRP A 1 85 ? 3.498 10.143 0.409 1.00 94.25 85 TRP A C 1
ATOM 683 O O . TRP A 1 85 ? 4.656 10.539 0.568 1.00 94.25 85 TRP A O 1
ATOM 693 N N . ASP A 1 86 ? 2.936 9.173 1.118 1.00 95.12 86 ASP A N 1
ATOM 694 C CA . ASP A 1 86 ? 3.573 8.513 2.249 1.00 95.12 86 ASP A CA 1
ATOM 695 C C . ASP A 1 86 ? 3.913 7.060 1.895 1.00 95.12 86 ASP A C 1
ATOM 697 O O . ASP A 1 86 ? 3.218 6.365 1.145 1.00 95.12 86 ASP A O 1
ATOM 701 N N . ARG A 1 87 ? 5.039 6.588 2.411 1.00 95.19 87 ARG A N 1
ATOM 702 C CA . ARG A 1 87 ? 5.522 5.221 2.279 1.00 95.19 87 ARG A CA 1
ATOM 703 C C . ARG A 1 87 ? 5.791 4.720 3.679 1.00 95.19 87 ARG A C 1
ATOM 705 O O . ARG A 1 87 ? 6.687 5.215 4.347 1.00 95.19 87 ARG A O 1
ATOM 712 N N . ASN A 1 88 ? 5.052 3.707 4.096 1.00 95.69 88 ASN A N 1
ATOM 713 C CA . ASN A 1 88 ? 5.247 3.061 5.385 1.00 95.69 88 ASN A CA 1
ATOM 714 C C . ASN A 1 88 ? 5.663 1.612 5.143 1.00 95.69 88 ASN A C 1
ATOM 716 O O . ASN A 1 88 ? 4.950 0.853 4.471 1.00 95.69 88 ASN A O 1
ATOM 720 N N . LEU A 1 89 ? 6.840 1.238 5.644 1.00 96.06 89 LEU A N 1
ATOM 721 C CA . LEU A 1 89 ? 7.250 -0.159 5.715 1.00 96.06 89 LEU A CA 1
ATOM 722 C C . LEU A 1 89 ? 6.676 -0.743 6.999 1.00 96.06 89 LEU A C 1
ATOM 724 O O . LEU A 1 89 ? 6.839 -0.155 8.065 1.00 96.06 89 LEU A O 1
ATOM 728 N N . VAL A 1 90 ? 5.981 -1.868 6.881 1.00 95.44 90 VAL A N 1
ATOM 729 C CA . VAL A 1 90 ? 5.211 -2.452 7.980 1.00 95.44 90 VAL A CA 1
ATOM 730 C C . VAL A 1 90 ? 5.509 -3.938 8.117 1.00 95.44 90 VAL A C 1
ATOM 732 O O . VAL A 1 90 ? 5.880 -4.579 7.133 1.00 95.44 90 VAL A O 1
ATOM 735 N N . THR A 1 91 ? 5.349 -4.471 9.326 1.00 94.75 91 THR A N 1
ATOM 736 C CA . THR A 1 91 ? 5.481 -5.902 9.635 1.00 94.75 91 THR A CA 1
ATOM 737 C C . THR A 1 91 ? 4.291 -6.384 10.461 1.00 94.75 91 THR A C 1
ATOM 739 O O . THR A 1 91 ? 3.718 -5.601 11.215 1.00 94.75 91 THR A O 1
ATOM 742 N N . GLY A 1 92 ? 3.925 -7.656 10.327 1.00 93.00 92 GLY A N 1
ATOM 743 C CA . GLY A 1 92 ? 2.796 -8.284 11.017 1.00 93.00 92 GLY A CA 1
ATOM 744 C C . GLY A 1 92 ? 2.397 -9.596 10.342 1.00 93.00 92 GLY A C 1
ATOM 745 O O . GLY A 1 92 ? 3.102 -10.070 9.450 1.00 93.00 92 GLY A O 1
ATOM 746 N N . ASP A 1 93 ? 1.268 -10.172 10.749 1.00 90.12 93 ASP A N 1
ATOM 747 C CA . ASP A 1 93 ? 0.725 -11.401 10.153 1.00 90.12 93 ASP A CA 1
ATOM 748 C C . ASP A 1 93 ? 0.032 -11.110 8.806 1.00 90.12 93 ASP A C 1
ATOM 750 O O . ASP A 1 93 ? -1.179 -10.912 8.723 1.00 90.12 93 ASP A O 1
ATOM 754 N N . ILE A 1 94 ? 0.841 -10.982 7.749 1.00 80.62 94 ILE A N 1
ATOM 755 C CA . ILE A 1 94 ? 0.440 -10.472 6.422 1.00 80.62 94 ILE A CA 1
ATOM 756 C C . ILE A 1 94 ? 0.559 -11.507 5.302 1.00 80.62 94 ILE A C 1
ATOM 758 O O . ILE A 1 94 ? 0.678 -11.141 4.129 1.00 80.62 94 ILE A O 1
ATOM 762 N N . GLU A 1 95 ? 0.572 -12.799 5.636 1.00 79.44 95 GLU A N 1
ATOM 763 C CA . GLU A 1 95 ? 0.761 -13.857 4.635 1.00 79.44 95 GLU A CA 1
ATOM 764 C C . GLU A 1 95 ? -0.343 -13.858 3.567 1.00 79.44 95 GLU A C 1
ATOM 766 O O . GLU A 1 95 ? -0.058 -14.134 2.400 1.00 79.44 95 GLU A O 1
ATOM 771 N N . ASN A 1 96 ? -1.568 -13.475 3.942 1.00 75.69 96 ASN A N 1
ATOM 772 C CA . ASN A 1 96 ? -2.725 -13.422 3.055 1.00 75.69 96 ASN A CA 1
ATOM 773 C C . ASN A 1 96 ? -3.403 -12.041 3.102 1.00 75.69 96 ASN A C 1
ATOM 775 O O . ASN A 1 96 ? -4.315 -11.803 3.890 1.00 75.69 96 ASN A O 1
ATOM 779 N N . MET A 1 97 ? -2.919 -11.117 2.267 1.00 83.12 97 MET A N 1
ATOM 780 C CA . MET A 1 97 ? -3.475 -9.762 2.107 1.00 83.12 97 MET A CA 1
ATOM 781 C C . MET A 1 97 ? -4.048 -9.501 0.711 1.00 83.12 97 MET A C 1
ATOM 783 O O . MET A 1 97 ? -4.371 -8.361 0.372 1.00 83.12 97 MET A O 1
ATOM 787 N N . ASP A 1 98 ? -4.149 -10.545 -0.101 1.00 93.62 98 ASP A N 1
ATOM 788 C CA . ASP A 1 98 ? -4.725 -10.456 -1.429 1.00 93.62 98 ASP A CA 1
ATOM 789 C C . ASP A 1 98 ? -6.237 -10.257 -1.316 1.00 93.62 98 ASP A C 1
ATOM 791 O O . ASP A 1 98 ? -6.928 -10.951 -0.563 1.00 93.62 98 ASP A O 1
ATOM 795 N N . VAL A 1 99 ? -6.755 -9.299 -2.076 1.00 96.25 99 VAL A N 1
ATOM 796 C CA . VAL A 1 99 ? -8.187 -9.005 -2.121 1.00 96.25 99 VAL A CA 1
ATOM 797 C C . VAL A 1 99 ? -8.707 -9.362 -3.506 1.00 96.25 99 VAL A C 1
ATOM 799 O O . VAL A 1 99 ? -8.218 -8.845 -4.510 1.00 96.25 99 VAL A O 1
ATOM 802 N N . ALA A 1 100 ? -9.682 -10.266 -3.573 1.00 94.44 100 ALA A N 1
ATOM 803 C CA . ALA A 1 100 ? -10.332 -10.645 -4.822 1.00 94.44 100 ALA A CA 1
ATOM 804 C C . ALA A 1 100 ? -11.092 -9.470 -5.461 1.00 94.44 100 ALA A C 1
ATOM 806 O O . ALA A 1 100 ? -11.465 -8.505 -4.790 1.00 94.44 100 ALA A O 1
ATOM 807 N N . ASP A 1 101 ? -11.372 -9.570 -6.762 1.00 92.06 101 ASP A N 1
ATOM 808 C CA . ASP A 1 101 ? -12.256 -8.624 -7.444 1.00 92.06 101 ASP A CA 1
ATOM 809 C C . ASP A 1 101 ? -13.642 -8.621 -6.772 1.00 92.06 101 ASP A C 1
ATOM 811 O O . ASP A 1 101 ? -14.250 -9.670 -6.565 1.00 92.06 101 ASP A O 1
ATOM 815 N N . GLY A 1 102 ? -14.141 -7.433 -6.418 1.00 91.56 102 GLY A N 1
ATOM 816 C CA . GLY A 1 102 ? -15.380 -7.272 -5.643 1.00 91.56 102 GLY A CA 1
ATOM 817 C C . GLY A 1 102 ? -15.215 -7.404 -4.122 1.00 91.56 102 GLY A C 1
ATOM 818 O O . GLY A 1 102 ? -16.183 -7.188 -3.393 1.00 91.56 102 GLY A O 1
ATOM 819 N N . GLY A 1 103 ? -14.008 -7.711 -3.641 1.00 96.88 103 GLY A N 1
ATOM 820 C CA . GLY A 1 103 ? -13.641 -7.636 -2.232 1.00 96.88 103 GLY A CA 1
ATOM 821 C C . GLY A 1 103 ? -13.336 -6.210 -1.764 1.00 96.88 103 GLY A C 1
ATOM 822 O O . GLY A 1 103 ? -13.490 -5.229 -2.496 1.00 96.88 103 GLY A O 1
ATOM 823 N N . TRP A 1 104 ? -12.880 -6.089 -0.520 1.00 97.62 104 TRP A N 1
ATOM 824 C CA . TRP A 1 104 ? -12.593 -4.812 0.128 1.00 97.62 104 TRP A CA 1
ATOM 825 C C . TRP A 1 104 ? -11.440 -4.912 1.132 1.00 97.62 104 TRP A C 1
ATOM 827 O O . TRP A 1 104 ? -11.126 -5.979 1.661 1.00 97.62 104 TRP A O 1
ATOM 837 N N . MET A 1 105 ? -10.832 -3.763 1.428 1.00 97.62 105 MET A N 1
ATOM 838 C CA . MET A 1 105 ? -9.849 -3.587 2.498 1.00 97.62 105 MET A CA 1
ATOM 839 C C . MET A 1 105 ? -10.246 -2.399 3.377 1.00 97.62 105 MET A C 1
ATOM 841 O O . MET A 1 105 ? -10.649 -1.355 2.872 1.00 97.62 105 MET A O 1
ATOM 845 N N . VAL A 1 106 ? -10.091 -2.535 4.691 1.00 97.62 106 VAL A N 1
ATOM 846 C CA . VAL A 1 106 ? -10.190 -1.435 5.654 1.00 97.62 106 VAL A CA 1
ATOM 847 C C . VAL A 1 106 ? -8.830 -1.226 6.296 1.00 97.62 106 VAL A C 1
ATOM 849 O O . VAL A 1 106 ? -8.251 -2.165 6.845 1.00 97.62 106 VAL A O 1
ATOM 852 N N . LEU A 1 107 ? -8.343 0.012 6.251 1.00 97.12 107 LEU A N 1
ATOM 853 C CA . LEU A 1 107 ? -7.230 0.461 7.080 1.00 97.12 107 LEU A CA 1
ATOM 854 C C . LEU A 1 107 ? -7.761 1.196 8.306 1.00 97.12 107 LEU A C 1
ATOM 856 O O . LEU A 1 107 ? -8.625 2.066 8.185 1.00 97.12 107 LEU A O 1
ATOM 860 N N . PHE A 1 108 ? -7.203 0.857 9.464 1.00 97.44 108 PHE A N 1
ATOM 861 C CA . PHE A 1 108 ? -7.421 1.533 10.736 1.00 97.44 108 PHE A CA 1
ATOM 862 C C . PHE A 1 108 ? -6.075 2.061 11.229 1.00 97.44 108 PHE A C 1
ATOM 864 O O . PHE A 1 108 ? -5.271 1.316 11.784 1.00 97.44 108 PHE A O 1
ATOM 871 N N . ASP A 1 109 ? -5.804 3.338 10.996 1.00 97.00 109 ASP A N 1
ATOM 872 C CA . ASP A 1 109 ? -4.531 3.954 11.353 1.00 97.00 109 ASP A CA 1
ATOM 873 C C . ASP A 1 109 ? -4.651 4.657 12.706 1.00 97.00 109 ASP A C 1
ATOM 875 O O . ASP A 1 109 ? -5.432 5.602 12.850 1.00 97.00 109 ASP A O 1
ATOM 879 N N . ARG A 1 110 ? -3.857 4.223 13.687 1.00 96.75 110 ARG A N 1
ATOM 880 C CA . ARG A 1 110 ? -3.703 4.920 14.970 1.00 96.75 110 ARG A CA 1
ATOM 881 C C . ARG A 1 110 ? -2.634 6.001 14.824 1.00 96.75 110 ARG A C 1
ATOM 883 O O . ARG A 1 110 ? -1.518 5.722 14.379 1.00 96.75 110 ARG A O 1
ATOM 890 N N . LEU A 1 111 ? -2.971 7.238 15.192 1.00 94.19 111 LEU A N 1
ATOM 891 C CA . LEU A 1 111 ? -2.089 8.401 15.015 1.00 94.19 111 LEU A CA 1
ATOM 892 C C . LEU A 1 111 ? -1.166 8.648 16.214 1.00 94.19 111 LEU A C 1
ATOM 894 O O . LEU A 1 111 ? -0.091 9.221 16.063 1.00 94.19 111 LEU A O 1
ATOM 898 N N . SER A 1 112 ? -1.578 8.211 17.400 1.00 93.88 112 SER A N 1
ATOM 899 C CA . SER A 1 112 ? -0.789 8.225 18.636 1.00 93.88 112 SER A CA 1
ATOM 900 C C . SER A 1 112 ? -1.100 7.014 19.520 1.00 93.88 112 SER A C 1
ATOM 902 O O . SER A 1 112 ? -2.083 6.303 19.295 1.00 93.88 112 SER A O 1
ATOM 904 N N . GLU A 1 113 ? -0.298 6.807 20.563 1.00 91.81 113 GLU A N 1
ATOM 905 C CA . GLU A 1 113 ? -0.529 5.754 21.563 1.00 91.81 113 GLU A CA 1
ATOM 906 C C . GLU A 1 113 ? -1.898 5.872 22.252 1.00 91.81 113 GLU A C 1
ATOM 908 O O . GLU A 1 113 ? -2.545 4.860 22.513 1.00 91.81 113 GLU A O 1
ATOM 913 N N . ASP A 1 114 ? -2.396 7.096 22.442 1.00 94.31 114 ASP A N 1
ATOM 914 C CA . ASP A 1 114 ? -3.696 7.368 23.072 1.00 94.31 114 ASP A CA 1
ATOM 915 C C . ASP A 1 114 ? -4.894 7.169 22.124 1.00 94.31 114 ASP A C 1
ATOM 917 O O . ASP A 1 114 ? -6.045 7.336 22.528 1.00 94.31 114 ASP A O 1
ATOM 921 N N . SER A 1 115 ? -4.653 6.835 20.851 1.00 96.12 115 SER A N 1
ATOM 922 C CA . SER A 1 115 ? -5.736 6.568 19.892 1.00 96.12 115 SER A CA 1
ATOM 923 C C . SER A 1 115 ? -6.530 5.334 20.295 1.00 96.12 115 SER A C 1
ATOM 925 O O . SER A 1 115 ? -5.965 4.401 20.873 1.00 96.12 115 SER A O 1
ATOM 927 N N . THR A 1 116 ? -7.810 5.285 19.906 1.00 95.00 116 THR A N 1
ATOM 928 C CA . THR A 1 116 ? -8.661 4.105 20.117 1.00 95.00 116 THR A CA 1
ATOM 929 C C . THR A 1 116 ? -7.910 2.816 19.744 1.00 95.00 116 THR A C 1
ATOM 931 O O . THR A 1 116 ? -7.373 2.732 18.635 1.00 95.00 116 THR A O 1
ATOM 934 N N . PRO A 1 117 ? -7.844 1.817 20.650 1.00 93.94 117 PRO A N 1
ATOM 935 C CA . PRO A 1 117 ? -7.177 0.555 20.365 1.00 93.94 117 PRO A CA 1
ATOM 936 C C . PRO A 1 117 ? -7.785 -0.152 19.160 1.00 93.94 117 PRO A C 1
ATOM 938 O O . PRO A 1 117 ? -8.970 0.007 18.856 1.00 93.94 117 PRO A O 1
ATOM 941 N N . LEU A 1 118 ? -6.969 -0.972 18.505 1.00 93.94 118 LEU A N 1
ATOM 942 C CA . LEU A 1 118 ? -7.396 -1.697 17.325 1.00 93.94 118 LEU A CA 1
ATOM 943 C C . LEU A 1 118 ? -8.593 -2.623 17.642 1.00 93.94 118 LEU A C 1
ATOM 945 O O . LEU A 1 118 ? -8.489 -3.457 18.548 1.00 93.94 118 LEU A O 1
ATOM 949 N N . PRO A 1 119 ? -9.728 -2.508 16.924 1.00 92.69 119 PRO A N 1
ATOM 950 C CA . PRO A 1 119 ? -10.870 -3.391 17.134 1.00 92.69 119 PRO A CA 1
ATOM 951 C C . PRO A 1 119 ? -10.551 -4.852 16.791 1.00 92.69 119 PRO A C 1
ATOM 953 O O . PRO A 1 119 ? -9.677 -5.149 15.975 1.00 92.69 119 PRO A O 1
ATOM 956 N N . GLY A 1 120 ? -11.319 -5.782 17.364 1.00 91.81 120 GLY A N 1
ATOM 957 C CA . GLY A 1 120 ? -11.209 -7.202 17.023 1.00 91.81 120 GLY A CA 1
ATOM 958 C C . GLY A 1 120 ? -11.451 -7.472 15.531 1.00 91.81 120 GLY A C 1
ATOM 959 O O . GLY A 1 120 ? -12.287 -6.827 14.899 1.00 91.81 120 GLY A O 1
ATOM 960 N N . GLY A 1 121 ? -10.724 -8.448 14.979 1.00 92.06 121 GLY A N 1
ATOM 961 C CA . GLY A 1 121 ? -10.812 -8.854 13.569 1.00 92.06 121 GLY A CA 1
ATOM 962 C C . GLY A 1 121 ? -9.853 -8.121 12.624 1.00 92.06 121 GLY A C 1
ATOM 963 O O . GLY A 1 121 ? -9.779 -8.477 11.452 1.00 92.06 121 GLY A O 1
ATOM 964 N N . PHE A 1 122 ? -9.111 -7.128 13.116 1.00 95.44 122 PHE A N 1
ATOM 965 C CA . PHE A 1 122 ? -8.018 -6.514 12.371 1.00 95.44 122 PHE A CA 1
ATOM 966 C C . PHE A 1 122 ? -6.691 -7.231 12.637 1.00 95.44 122 PHE A C 1
ATOM 968 O O . PHE A 1 122 ? -6.353 -7.543 13.779 1.00 95.44 122 PHE A O 1
ATOM 975 N N . THR A 1 123 ? -5.896 -7.399 11.587 1.00 95.62 123 THR A N 1
ATOM 976 C CA . THR A 1 123 ? -4.473 -7.717 11.682 1.00 95.62 123 THR A CA 1
ATOM 977 C C . THR A 1 123 ? -3.711 -6.455 12.084 1.00 95.62 123 THR A C 1
ATOM 979 O O . THR A 1 123 ? -3.757 -5.456 11.364 1.00 95.62 123 THR A O 1
ATOM 982 N N . SER A 1 124 ? -2.999 -6.492 13.213 1.00 96.19 124 SER A N 1
ATOM 983 C CA . SER A 1 124 ? -2.112 -5.398 13.635 1.00 96.19 124 SER A CA 1
ATOM 984 C C . SER A 1 124 ? -0.792 -5.435 12.864 1.00 96.19 124 SER A C 1
ATOM 986 O O . SER A 1 124 ? -0.153 -6.486 12.761 1.00 96.19 124 SER A O 1
ATOM 988 N N . LEU A 1 125 ? -0.389 -4.275 12.344 1.00 96.25 125 LEU A N 1
ATOM 989 C CA . LEU A 1 125 ? 0.872 -4.041 11.657 1.00 96.25 125 LEU A CA 1
ATOM 990 C C . LEU A 1 125 ? 1.674 -2.944 12.363 1.00 96.25 125 LEU A C 1
ATOM 992 O O . LEU A 1 125 ? 1.217 -1.805 12.512 1.00 96.25 125 LEU A O 1
ATOM 996 N N . SER A 1 126 ? 2.913 -3.269 12.721 1.00 95.44 126 SER A N 1
ATOM 997 C CA . SER A 1 126 ? 3.874 -2.312 13.272 1.00 95.44 126 SER A CA 1
ATOM 998 C C . SER A 1 126 ? 4.611 -1.580 12.157 1.00 95.44 126 SER A C 1
ATOM 1000 O O . SER A 1 126 ? 4.977 -2.185 11.145 1.00 95.44 126 SER A O 1
ATOM 1002 N N . ILE A 1 127 ? 4.882 -0.290 12.352 1.00 95.19 127 ILE A N 1
ATOM 1003 C CA . ILE A 1 127 ? 5.645 0.520 11.398 1.00 95.19 127 ILE A CA 1
ATOM 1004 C C . ILE A 1 127 ? 7.141 0.361 11.679 1.00 95.19 127 ILE A C 1
ATOM 1006 O O . ILE A 1 127 ? 7.602 0.616 12.786 1.00 95.19 127 ILE A O 1
ATOM 1010 N N . VAL A 1 128 ? 7.906 -0.074 10.676 1.00 95.25 128 VAL A N 1
ATOM 1011 C CA . VAL A 1 128 ? 9.327 -0.446 10.828 1.00 95.25 128 VAL A CA 1
ATOM 1012 C C . VAL A 1 128 ? 10.273 0.351 9.930 1.00 95.25 128 VAL A C 1
ATOM 1014 O O . VAL A 1 128 ? 11.472 0.081 9.905 1.00 95.25 128 VAL A O 1
ATOM 1017 N N . GLY A 1 129 ? 9.771 1.338 9.183 1.00 93.94 129 GLY A N 1
ATOM 1018 C CA . GLY A 1 129 ? 10.632 2.260 8.445 1.00 93.94 129 GLY A CA 1
ATOM 1019 C C . GLY A 1 129 ? 9.931 3.089 7.374 1.00 93.94 129 GLY A C 1
ATOM 1020 O O . GLY A 1 129 ? 8.704 3.073 7.245 1.00 93.94 129 GLY A O 1
ATOM 1021 N N . LEU A 1 130 ? 10.764 3.753 6.565 1.00 93.88 130 LEU A N 1
ATOM 1022 C CA . LEU A 1 130 ? 10.399 4.773 5.577 1.00 93.88 130 LEU A CA 1
ATOM 1023 C C . LEU A 1 130 ? 9.870 6.049 6.250 1.00 93.88 130 LEU A C 1
ATOM 1025 O O . LEU A 1 130 ? 10.603 6.631 7.043 1.00 93.88 130 LEU A O 1
ATOM 1029 N N . ASP A 1 131 ? 8.665 6.509 5.921 1.00 94.38 131 ASP A N 1
ATOM 1030 C CA . ASP A 1 131 ? 8.178 7.829 6.336 1.00 94.38 131 ASP A CA 1
ATOM 1031 C C . ASP A 1 131 ? 7.567 7.823 7.755 1.00 94.38 131 ASP A C 1
ATOM 1033 O O . ASP A 1 131 ? 7.478 8.876 8.378 1.00 94.38 131 ASP A O 1
ATOM 1037 N N . ALA A 1 132 ? 7.201 6.646 8.281 1.00 90.62 132 ALA A N 1
ATOM 1038 C CA . ALA A 1 132 ? 6.754 6.412 9.660 1.00 90.62 132 ALA A CA 1
ATOM 1039 C C . ALA A 1 132 ? 5.667 7.385 10.165 1.00 90.62 132 ALA A C 1
ATOM 1041 O O . ALA A 1 132 ? 5.786 7.988 11.229 1.00 90.62 132 ALA A O 1
ATOM 1042 N N . THR A 1 133 ? 4.592 7.548 9.389 1.00 90.50 133 THR A N 1
ATOM 1043 C CA . THR A 1 133 ? 3.591 8.613 9.602 1.00 90.50 133 THR A CA 1
ATOM 1044 C C . THR A 1 133 ? 2.494 8.295 10.628 1.00 90.50 133 THR A C 1
ATOM 1046 O O . THR A 1 133 ? 1.638 9.141 10.874 1.00 90.50 133 THR A O 1
ATOM 1049 N N . ILE A 1 134 ? 2.476 7.083 11.187 1.00 93.44 134 ILE A N 1
ATOM 1050 C CA . ILE A 1 134 ? 1.458 6.555 12.116 1.00 93.44 134 ILE A CA 1
ATOM 1051 C C . ILE A 1 134 ? 2.132 5.639 13.149 1.00 93.44 134 ILE A C 1
ATOM 1053 O O . ILE A 1 134 ? 3.256 5.194 12.912 1.00 93.44 134 ILE A O 1
ATOM 1057 N N . VAL A 1 135 ? 1.467 5.335 14.271 1.00 94.12 135 VAL A N 1
ATOM 1058 C CA . VAL A 1 135 ? 2.052 4.467 15.319 1.00 94.12 135 VAL A CA 1
ATOM 1059 C C . VAL A 1 135 ? 1.727 2.986 15.119 1.00 94.12 135 VAL A C 1
ATOM 1061 O O . VAL A 1 135 ? 2.567 2.123 15.355 1.00 94.12 135 VAL A O 1
ATOM 1064 N N . GLU A 1 136 ? 0.528 2.683 14.628 1.00 96.25 136 GLU A N 1
ATOM 1065 C CA . GLU A 1 136 ? 0.065 1.323 14.352 1.00 96.25 136 GLU A CA 1
ATOM 1066 C C . GLU A 1 136 ? -0.946 1.362 13.205 1.00 96.25 136 GLU A C 1
ATOM 1068 O O . GLU A 1 136 ? -1.758 2.290 13.108 1.00 96.25 136 GLU A O 1
ATOM 1073 N N . ARG A 1 137 ? -0.907 0.341 12.346 1.00 97.00 137 ARG A N 1
ATOM 1074 C CA . ARG A 1 137 ? -1.893 0.138 11.286 1.00 97.00 137 ARG A CA 1
ATOM 1075 C C . ARG A 1 137 ? -2.615 -1.179 11.494 1.00 97.00 137 ARG A C 1
ATOM 1077 O O . ARG A 1 137 ? -2.007 -2.237 11.435 1.00 97.00 137 ARG A O 1
ATOM 1084 N N . GLY A 1 138 ? -3.923 -1.115 11.653 1.00 96.75 138 GLY A N 1
ATOM 1085 C CA . GLY A 1 138 ? -4.800 -2.259 11.490 1.00 96.75 138 GLY A CA 1
ATOM 1086 C C . GLY A 1 138 ? -5.171 -2.472 10.034 1.00 96.75 138 GLY A C 1
ATOM 1087 O O . GLY A 1 138 ? -5.488 -1.508 9.333 1.00 96.75 138 GLY A O 1
ATOM 1088 N N . VAL A 1 139 ? -5.220 -3.730 9.602 1.00 96.94 139 VAL A N 1
ATOM 1089 C CA . VAL A 1 139 ? -5.820 -4.106 8.319 1.00 96.94 139 VAL A CA 1
ATOM 1090 C C . VAL A 1 139 ? -6.887 -5.170 8.503 1.00 96.94 139 VAL A C 1
ATOM 1092 O O . VAL A 1 139 ? -6.682 -6.154 9.205 1.00 96.94 139 VAL A O 1
ATOM 1095 N N . MET A 1 140 ? -8.023 -4.981 7.845 1.00 96.31 140 MET A N 1
ATOM 1096 C CA . MET A 1 140 ? -9.056 -5.998 7.694 1.00 96.31 140 MET A CA 1
ATOM 1097 C C . MET A 1 140 ? -9.388 -6.127 6.213 1.00 96.31 140 MET A C 1
ATOM 1099 O O . MET A 1 140 ? -9.492 -5.118 5.516 1.00 96.31 140 MET A O 1
ATOM 1103 N N . ILE A 1 141 ? -9.554 -7.354 5.732 1.00 96.44 141 ILE A N 1
ATOM 1104 C CA . ILE A 1 141 ? -9.930 -7.630 4.346 1.00 96.44 141 ILE A CA 1
ATOM 1105 C C . ILE A 1 141 ? -11.190 -8.489 4.304 1.00 96.44 141 ILE A C 1
ATOM 1107 O O . ILE A 1 141 ? -11.416 -9.319 5.185 1.00 96.44 141 ILE A O 1
ATOM 1111 N N . GLY A 1 142 ? -11.980 -8.316 3.252 1.00 96.06 142 GLY A N 1
ATOM 1112 C CA . GLY A 1 142 ? -13.063 -9.220 2.890 1.00 96.06 142 GLY A CA 1
ATOM 1113 C C . GLY A 1 142 ? -12.987 -9.544 1.408 1.00 96.06 142 GLY A C 1
ATOM 1114 O O . GLY A 1 142 ? -12.627 -8.695 0.596 1.00 96.06 142 GLY A O 1
ATOM 1115 N N . GLN A 1 143 ? -13.297 -10.789 1.056 1.00 96.00 143 GLN A N 1
ATOM 1116 C CA . GLN A 1 143 ? -13.208 -11.262 -0.329 1.00 96.00 143 GLN A CA 1
ATOM 1117 C C . GLN A 1 143 ? -14.475 -10.952 -1.138 1.00 96.00 143 GLN A C 1
ATOM 1119 O O . GLN A 1 143 ? -14.453 -11.020 -2.361 1.00 96.00 143 GLN A O 1
ATOM 1124 N N . ASP A 1 144 ? -15.561 -10.581 -0.459 1.00 95.00 144 ASP A N 1
ATOM 1125 C CA . ASP A 1 144 ? -16.835 -10.170 -1.035 1.00 95.00 144 ASP A CA 1
ATOM 1126 C C . ASP A 1 144 ? -17.605 -9.233 -0.078 1.00 95.00 144 ASP A C 1
ATOM 1128 O O . ASP A 1 144 ? -17.160 -8.903 1.030 1.00 95.00 144 ASP A O 1
ATOM 1132 N N . GLY A 1 145 ? -18.780 -8.779 -0.518 1.00 93.44 145 GLY A N 1
ATOM 1133 C CA . GLY A 1 145 ? -19.726 -8.053 0.323 1.00 93.44 145 GLY A CA 1
ATOM 1134 C C . GLY A 1 145 ? -19.325 -6.603 0.591 1.00 93.44 145 GLY A C 1
ATOM 1135 O O . GLY A 1 145 ? -19.044 -5.834 -0.325 1.00 93.44 145 GLY A O 1
ATOM 1136 N N . SER A 1 146 ? -19.405 -6.174 1.849 1.00 93.31 146 SER A N 1
ATOM 1137 C CA . SER A 1 146 ? -19.116 -4.792 2.246 1.00 93.31 146 SER A CA 1
ATOM 1138 C C . SER A 1 146 ? -18.362 -4.748 3.572 1.00 93.31 146 SER A C 1
ATOM 1140 O O . SER A 1 146 ? -18.628 -5.585 4.439 1.00 93.31 146 SER A O 1
ATOM 1142 N N . PRO A 1 147 ? -17.463 -3.764 3.761 1.00 94.88 147 PRO A N 1
ATOM 1143 C CA . PRO A 1 147 ? -16.720 -3.615 5.004 1.00 94.88 147 PRO A CA 1
ATOM 1144 C C . PRO A 1 147 ? -17.655 -3.352 6.193 1.00 94.88 147 PRO A C 1
ATOM 1146 O O . PRO A 1 147 ? -18.721 -2.742 6.025 1.00 94.88 147 PRO A O 1
ATOM 1149 N N . PRO A 1 148 ? -17.269 -3.764 7.414 1.00 92.31 148 PRO A N 1
ATOM 1150 C CA . PRO A 1 148 ? -18.028 -3.430 8.608 1.00 92.31 148 PRO A CA 1
ATOM 1151 C C . PRO A 1 148 ? -18.056 -1.915 8.823 1.00 92.31 148 PRO A C 1
ATOM 1153 O O . PRO A 1 148 ? -17.089 -1.199 8.560 1.00 92.31 148 PRO A O 1
ATOM 1156 N N . LYS A 1 149 ? -19.175 -1.415 9.353 1.00 90.00 149 LYS A N 1
ATOM 1157 C CA . LYS A 1 149 ? -19.274 -0.018 9.779 1.00 90.00 149 LYS A CA 1
ATOM 1158 C C . LYS A 1 149 ? -18.594 0.143 11.131 1.00 90.00 149 LYS A C 1
ATOM 1160 O O . LYS A 1 149 ? -18.988 -0.498 12.101 1.00 90.00 149 LYS A O 1
ATOM 1165 N N . LEU A 1 150 ? -17.611 1.029 11.185 1.00 90.00 150 LEU A N 1
ATOM 1166 C CA . LEU A 1 150 ? -16.923 1.420 12.408 1.00 90.00 150 LEU A CA 1
ATOM 1167 C C . LEU A 1 150 ? -17.395 2.814 12.829 1.00 90.00 150 LEU A C 1
ATOM 1169 O O . LEU A 1 150 ? -17.607 3.687 11.989 1.00 90.00 150 LEU A O 1
ATOM 1173 N N . SER A 1 151 ? -17.575 3.022 14.128 1.00 85.00 151 SER A N 1
ATOM 1174 C CA . SER A 1 151 ? -18.053 4.283 14.702 1.00 85.00 151 SER A CA 1
ATOM 1175 C C . SER A 1 151 ? -17.475 4.488 16.096 1.00 85.00 151 SER A C 1
ATOM 1177 O O . SER A 1 151 ? -17.129 3.510 16.753 1.00 85.00 151 SER A O 1
ATOM 1179 N N . GLY A 1 152 ? -17.435 5.737 16.566 1.00 84.12 152 GLY A N 1
ATOM 1180 C CA . GLY A 1 152 ? -16.975 6.052 17.923 1.00 84.12 152 GLY A CA 1
ATOM 1181 C C . GLY A 1 152 ? -15.472 5.856 18.115 1.00 84.12 152 GLY A C 1
ATOM 1182 O O . GLY A 1 152 ? -15.044 5.450 19.189 1.00 84.12 152 GLY A O 1
ATOM 1183 N N . VAL A 1 153 ? -14.687 6.097 17.063 1.00 89.56 153 VAL A N 1
ATOM 1184 C CA . VAL A 1 153 ? -13.224 6.058 17.132 1.00 89.56 153 VAL A CA 1
ATOM 1185 C C . VAL A 1 153 ? -12.680 7.464 17.325 1.00 89.56 153 VAL A C 1
ATOM 1187 O O . VAL A 1 153 ? -13.174 8.422 16.729 1.00 89.56 153 VAL A O 1
ATOM 1190 N N . GLU A 1 154 ? -11.646 7.575 18.142 1.00 91.81 154 GLU A N 1
ATOM 1191 C CA . GLU A 1 154 ? -10.980 8.823 18.475 1.00 91.81 154 GLU A CA 1
ATOM 1192 C C . GLU A 1 154 ? -9.511 8.744 18.070 1.00 91.81 154 GLU A C 1
ATOM 1194 O O . GLU A 1 154 ? -8.839 7.726 18.264 1.00 91.81 154 GLU A O 1
ATOM 1199 N N . ASN A 1 155 ? -9.020 9.834 17.477 1.00 93.38 155 ASN A N 1
ATOM 1200 C CA . ASN A 1 155 ? -7.640 9.974 17.011 1.00 93.38 155 ASN A CA 1
ATOM 1201 C C . ASN A 1 155 ? -7.164 8.856 16.054 1.00 93.38 155 ASN A C 1
ATOM 1203 O O . ASN A 1 155 ? -5.985 8.510 16.001 1.00 93.3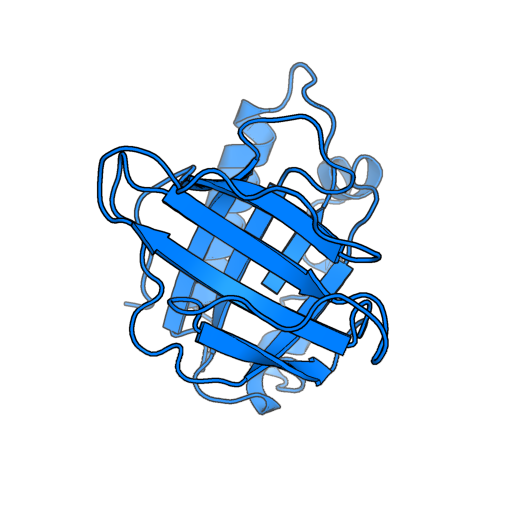8 155 ASN A O 1
ATOM 1207 N N . CYS A 1 156 ? -8.094 8.290 15.284 1.00 95.38 156 CYS A N 1
ATOM 1208 C CA . CYS A 1 156 ? -7.824 7.266 14.280 1.00 95.38 156 CYS A CA 1
ATOM 1209 C C . CYS A 1 156 ? -8.252 7.751 12.895 1.00 95.38 156 CYS A C 1
ATOM 1211 O O . CYS A 1 156 ? -9.208 8.519 12.765 1.00 95.38 156 CYS A O 1
ATOM 1213 N N . ILE A 1 157 ? -7.592 7.252 11.852 1.00 95.44 157 ILE A N 1
ATOM 1214 C CA . ILE A 1 157 ? -8.035 7.417 10.465 1.00 95.44 157 ILE A CA 1
ATOM 1215 C C . ILE A 1 157 ? -8.529 6.065 9.962 1.00 95.44 157 ILE A C 1
ATOM 1217 O O . ILE A 1 157 ? -7.769 5.101 9.905 1.00 95.44 157 ILE A O 1
ATOM 1221 N N . ILE A 1 158 ? -9.799 6.007 9.561 1.00 96.56 158 ILE A N 1
ATOM 1222 C CA . ILE A 1 158 ? -10.386 4.827 8.922 1.00 96.56 158 ILE A CA 1
ATOM 1223 C C . ILE A 1 158 ? -10.516 5.092 7.429 1.00 96.56 158 ILE A C 1
ATOM 1225 O O . ILE A 1 158 ? -11.021 6.141 7.022 1.00 96.56 158 ILE A O 1
ATOM 1229 N N . ARG A 1 159 ? -10.073 4.135 6.613 1.00 96.94 159 ARG A N 1
ATOM 1230 C CA . ARG A 1 159 ? -10.227 4.190 5.158 1.00 96.94 159 ARG A CA 1
ATOM 1231 C C . ARG A 1 159 ? -10.710 2.862 4.609 1.00 96.94 159 ARG A C 1
ATOM 1233 O O . ARG A 1 159 ? -10.088 1.833 4.864 1.00 96.94 159 ARG A O 1
ATOM 1240 N N . ASN A 1 160 ? -11.782 2.918 3.828 1.00 97.56 160 ASN A N 1
ATOM 1241 C CA . ASN A 1 160 ? -12.345 1.772 3.125 1.00 97.56 160 ASN A CA 1
ATOM 1242 C C . ASN A 1 160 ? -11.906 1.808 1.669 1.00 97.56 160 ASN A C 1
ATOM 1244 O O . ASN A 1 160 ? -12.044 2.839 1.012 1.00 97.56 160 ASN A O 1
ATOM 1248 N N . PHE A 1 161 ? -11.431 0.680 1.167 1.00 97.75 161 PHE A N 1
ATOM 1249 C CA . PHE A 1 161 ? -10.847 0.549 -0.152 1.00 97.75 161 PHE A CA 1
ATOM 1250 C C . PHE A 1 161 ? -11.491 -0.580 -0.951 1.00 97.75 161 PHE A C 1
ATOM 1252 O O . PHE A 1 161 ? -11.786 -1.643 -0.401 1.00 97.75 161 PHE A O 1
ATOM 1259 N N . CYS A 1 162 ? -11.583 -0.377 -2.264 1.00 97.12 162 CYS A N 1
ATOM 1260 C CA . CYS A 1 162 ? -11.812 -1.435 -3.247 1.00 97.12 162 CYS A CA 1
ATOM 1261 C C . CYS A 1 162 ? -10.531 -1.688 -4.060 1.00 97.12 162 CYS A C 1
ATOM 1263 O O . CYS A 1 162 ? -9.763 -0.745 -4.295 1.00 97.12 162 CYS A O 1
ATOM 1265 N N . PRO A 1 163 ? -10.278 -2.931 -4.505 1.00 97.06 163 PRO A N 1
ATOM 1266 C CA . PRO A 1 163 ? -9.164 -3.221 -5.396 1.00 97.06 163 PRO A CA 1
ATOM 1267 C C . PRO A 1 163 ? -9.374 -2.555 -6.761 1.00 97.06 163 PRO A C 1
ATOM 1269 O O . PRO A 1 163 ? -10.464 -2.575 -7.324 1.00 97.06 163 PRO A O 1
ATOM 1272 N N . VAL A 1 164 ? -8.305 -1.978 -7.311 1.00 95.38 164 VAL A N 1
ATOM 1273 C CA . VAL A 1 164 ? -8.284 -1.421 -8.679 1.00 95.38 164 VAL A CA 1
ATOM 1274 C C . VAL A 1 164 ? -8.078 -2.535 -9.713 1.00 95.38 164 VAL A C 1
ATOM 1276 O O . VAL A 1 164 ? -8.464 -2.395 -10.870 1.00 95.38 164 VAL A O 1
ATOM 1279 N N . HIS A 1 165 ? -7.428 -3.625 -9.305 1.00 95.06 165 HIS A N 1
ATOM 1280 C CA . HIS A 1 165 ? -7.180 -4.821 -10.105 1.00 95.06 165 HIS A CA 1
ATOM 1281 C C . HIS A 1 165 ? -6.898 -6.024 -9.187 1.00 95.06 165 HIS A C 1
ATOM 1283 O O . HIS A 1 165 ? -6.506 -5.840 -8.028 1.00 95.06 165 HIS A O 1
ATOM 1289 N N . ALA A 1 166 ? -7.001 -7.237 -9.734 1.00 95.00 166 ALA A N 1
ATOM 1290 C CA . ALA A 1 166 ? -6.600 -8.485 -9.082 1.00 95.00 166 ALA A CA 1
ATOM 1291 C C . ALA A 1 166 ? -5.127 -8.470 -8.601 1.00 95.00 166 ALA A C 1
ATOM 1293 O O . ALA A 1 166 ? -4.288 -7.792 -9.213 1.00 95.00 166 ALA A O 1
ATOM 1294 N N . PRO A 1 167 ? -4.772 -9.210 -7.533 1.00 94.88 167 PRO A N 1
ATOM 1295 C CA . PRO A 1 167 ? -3.407 -9.261 -7.006 1.00 94.88 167 PRO A CA 1
ATOM 1296 C C . PRO A 1 167 ? -2.413 -9.780 -8.051 1.00 94.88 167 PRO A C 1
ATOM 1298 O O . PRO A 1 167 ? -2.708 -10.677 -8.843 1.00 94.88 167 PRO A O 1
ATOM 1301 N N . ARG A 1 168 ? -1.209 -9.203 -8.061 1.00 95.56 168 ARG A N 1
ATOM 1302 C CA . ARG A 1 168 ? -0.153 -9.533 -9.025 1.00 95.56 168 ARG A CA 1
ATOM 1303 C C . ARG A 1 168 ? 1.061 -10.077 -8.299 1.00 95.56 168 ARG A C 1
ATOM 1305 O O . ARG A 1 168 ? 1.610 -9.392 -7.445 1.00 95.56 168 ARG A O 1
ATOM 1312 N N . HIS A 1 169 ? 1.510 -11.258 -8.695 1.00 94.50 169 HIS A N 1
ATOM 1313 C CA . HIS A 1 169 ? 2.640 -11.947 -8.081 1.00 94.50 169 HIS A CA 1
ATOM 1314 C C . HIS A 1 169 ? 3.891 -11.840 -8.949 1.00 94.50 169 HIS A C 1
ATOM 1316 O O . HIS A 1 169 ? 3.781 -11.688 -10.170 1.00 94.50 169 HIS A O 1
ATOM 1322 N N . SER A 1 170 ? 5.069 -11.906 -8.328 1.00 90.75 170 SER A N 1
ATOM 1323 C CA . SER A 1 170 ? 6.289 -12.197 -9.079 1.00 90.75 170 SER A CA 1
ATOM 1324 C C . SER A 1 170 ? 6.163 -13.576 -9.732 1.00 90.75 170 SER A C 1
ATOM 1326 O O . SER A 1 170 ? 5.557 -14.491 -9.169 1.00 90.75 170 SER A O 1
ATOM 1328 N N . GLY A 1 171 ? 6.620 -13.657 -10.983 1.00 71.88 171 GLY A N 1
ATOM 1329 C CA . GLY A 1 171 ? 6.578 -14.875 -11.796 1.00 71.88 171 GLY A CA 1
ATOM 1330 C C . GLY A 1 171 ? 7.757 -15.798 -11.547 1.00 71.88 171 GLY A C 1
ATOM 1331 O O . GLY A 1 171 ? 8.745 -15.344 -10.929 1.00 71.88 171 GLY A O 1
#

pLDDT: mean 93.56, std 4.6, range [70.25, 97.75]

Secondary structure (DSSP, 8-state):
-EEEE---STTHHHHHHHHHHHHHHHTTSTTEEEEEEEEESS--SS-EEEEEEESSGGGGGSHHHHTT-SSTTS-HHHHTT-EEEEEEEEEES-S-----TT-EEEEEEE-STTS-PPPTTPEEEEEEEET---SEEEEEEESSS-PPP--S-SSEEEEEEEESS--EE--

Sequence (171 aa):
MVEMHYPLDDDREAFNDFYHKHISMLLTIDGFICAQRYECTHEARSPFLAVYRLSNPGVMTSEGYTSRAGRDSVDPVFKAKMTNWDRNLVTGDIENMDVADGGWMVLFDRLSEDSTPLPGGFTSLSIVGLDATIVERGVMIGQDGSPPKLSGVENCIIRNFCPVHAPRHSG

Radius of gyration: 15.63 Å; chains: 1; bounding box: 41×31×42 Å